Protein AF-A0AA42VGK4-F1 (afdb_monomer_lite)

Radius of gyration: 15.24 Å; chains: 1; bounding box: 37×30×44 Å

Foldseek 3Di:
DDQQDPDDLVLLVVLLVVDPDADVLLSVLLSCCRGVVDDLQVSCVVSVHPDSVSNVVSVVSSVVSVVVVVVVVVVVVVVVVVVD

Structure (mmCIF, N/CA/C/O backbone):
data_AF-A0AA42VGK4-F1
#
_entry.id   AF-A0AA42VGK4-F1
#
loop_
_atom_site.group_PDB
_atom_site.id
_atom_site.type_symbol
_atom_site.label_atom_id
_atom_site.label_alt_id
_atom_site.label_comp_id
_atom_site.label_asym_id
_atom_site.label_entity_id
_atom_site.label_seq_id
_atom_site.pdbx_PDB_ins_code
_atom_site.Cartn_x
_atom_site.Cartn_y
_atom_site.Cartn_z
_atom_site.occupancy
_atom_site.B_iso_or_equiv
_atom_site.auth_seq_id
_atom_site.auth_comp_id
_atom_site.auth_asym_id
_atom_site.auth_atom_id
_atom_site.pdbx_PDB_model_num
ATOM 1 N N . MET A 1 1 ? 0.471 -19.265 -6.617 1.00 45.09 1 MET A N 1
ATOM 2 C CA . MET A 1 1 ? 1.010 -17.908 -6.357 1.00 45.09 1 MET A CA 1
ATOM 3 C C . MET A 1 1 ? 0.624 -17.494 -4.946 1.00 45.09 1 MET A C 1
ATOM 5 O O . MET A 1 1 ? -0.539 -17.645 -4.594 1.00 45.09 1 MET A O 1
ATOM 9 N N . LYS A 1 2 ? 1.580 -17.059 -4.118 1.00 43.66 2 LYS A N 1
ATOM 10 C CA . LYS A 1 2 ? 1.356 -16.725 -2.702 1.00 43.66 2 LYS A CA 1
ATOM 11 C C . LYS A 1 2 ? 1.147 -15.209 -2.588 1.00 43.66 2 LYS A C 1
ATOM 13 O O . LYS A 1 2 ? 2.084 -14.463 -2.853 1.00 43.66 2 LYS A O 1
ATOM 18 N N . LYS A 1 3 ? -0.066 -14.758 -2.243 1.00 53.06 3 LYS A N 1
ATOM 19 C CA . LYS A 1 3 ? -0.338 -13.339 -1.946 1.00 53.06 3 LYS A CA 1
ATOM 20 C C . LYS A 1 3 ? 0.514 -12.916 -0.747 1.00 53.06 3 LYS A C 1
ATOM 22 O O . LYS A 1 3 ? 0.568 -13.642 0.245 1.00 53.06 3 LYS A O 1
ATOM 2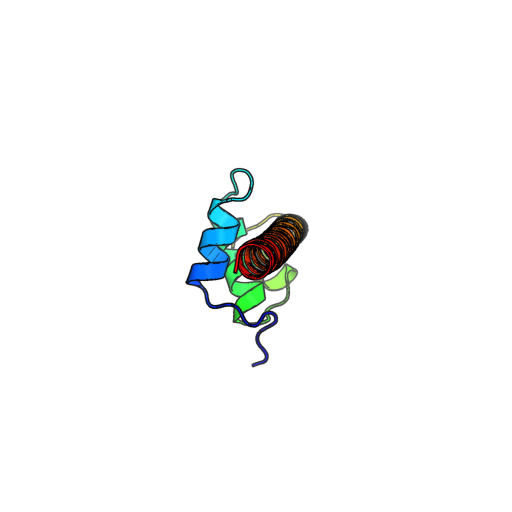7 N N . LEU A 1 4 ? 1.190 -11.772 -0.844 1.00 54.88 4 LEU A N 1
ATOM 28 C CA . LEU A 1 4 ? 2.092 -11.288 0.210 1.00 54.88 4 LEU A CA 1
ATOM 29 C C . LEU A 1 4 ? 1.329 -10.663 1.391 1.00 54.88 4 LEU A C 1
ATOM 31 O O . LEU A 1 4 ? 1.870 -10.582 2.490 1.00 54.88 4 LEU A O 1
ATOM 35 N N . LEU A 1 5 ? 0.071 -10.267 1.174 1.00 56.88 5 LEU A N 1
ATOM 36 C CA . LEU A 1 5 ? -0.868 -9.791 2.189 1.00 56.88 5 LEU A CA 1
ATOM 37 C C . LEU A 1 5 ? -2.259 -10.395 1.925 1.00 56.88 5 LEU A C 1
ATOM 39 O O . LEU A 1 5 ? -2.658 -10.563 0.773 1.00 56.88 5 LEU A O 1
ATOM 43 N N . LEU A 1 6 ? -3.012 -10.701 2.987 1.00 58.78 6 LEU A N 1
ATOM 44 C CA . LEU A 1 6 ? -4.429 -11.105 2.931 1.00 58.78 6 LEU A CA 1
ATOM 45 C C . LEU A 1 6 ? -5.334 -9.884 2.670 1.00 58.78 6 LEU A C 1
ATOM 47 O O . LEU A 1 6 ? -6.265 -9.618 3.420 1.00 58.78 6 LEU A O 1
ATOM 51 N N . MET A 1 7 ? -5.014 -9.096 1.647 1.00 72.62 7 MET A N 1
ATOM 52 C CA . MET A 1 7 ? -5.739 -7.882 1.279 1.00 72.62 7 MET A CA 1
ATOM 53 C C . MET A 1 7 ? -6.248 -8.020 -0.152 1.00 72.62 7 MET A C 1
ATOM 55 O O . MET A 1 7 ? -5.543 -8.550 -1.017 1.00 72.62 7 MET A O 1
ATOM 59 N N . ASP A 1 8 ? -7.474 -7.571 -0.407 1.00 87.12 8 ASP A N 1
ATOM 60 C CA . ASP A 1 8 ? -7.945 -7.396 -1.777 1.00 87.12 8 ASP A CA 1
ATOM 61 C C . ASP A 1 8 ? -7.386 -6.099 -2.388 1.00 87.12 8 ASP A C 1
ATOM 63 O O . ASP A 1 8 ? -6.840 -5.234 -1.697 1.00 87.12 8 ASP A O 1
ATOM 67 N N . GLU A 1 9 ? -7.480 -5.984 -3.712 1.00 90.94 9 GLU A N 1
ATOM 68 C CA . GLU A 1 9 ? -6.951 -4.830 -4.439 1.00 90.94 9 GLU A CA 1
ATOM 69 C C . GLU A 1 9 ? -7.604 -3.515 -4.007 1.00 90.94 9 GLU A C 1
ATOM 71 O O . GLU A 1 9 ? -6.916 -2.501 -3.897 1.00 90.94 9 GLU A O 1
ATOM 76 N N . LYS A 1 10 ? -8.914 -3.528 -3.733 1.00 91.81 10 LYS A N 1
ATOM 77 C CA . LYS A 1 10 ? -9.658 -2.323 -3.352 1.00 91.81 10 LYS A CA 1
ATOM 78 C C . LYS A 1 10 ? -9.134 -1.770 -2.036 1.00 91.81 10 LYS A C 1
ATOM 80 O O . LYS A 1 10 ? -8.908 -0.570 -1.934 1.00 91.81 10 LYS A O 1
ATOM 85 N N . TYR A 1 11 ? -8.885 -2.638 -1.060 1.00 92.06 11 TYR A N 1
ATOM 86 C CA . TYR A 1 11 ? -8.317 -2.234 0.216 1.00 92.06 11 TYR A CA 1
ATOM 87 C C . TYR A 1 11 ? -6.896 -1.684 0.055 1.00 92.06 11 TYR A C 1
ATOM 89 O O . TYR A 1 11 ? -6.594 -0.619 0.585 1.00 92.06 11 TYR A O 1
ATOM 97 N N . ILE A 1 12 ? -6.038 -2.336 -0.740 1.00 92.44 12 ILE A N 1
ATOM 98 C CA . ILE A 1 12 ? -4.684 -1.824 -1.019 1.00 92.44 12 ILE A CA 1
ATOM 99 C C . ILE A 1 12 ? -4.748 -0.437 -1.671 1.00 92.44 12 ILE A C 1
ATOM 101 O O . ILE A 1 12 ? -4.022 0.465 -1.252 1.00 92.44 12 ILE A O 1
ATOM 105 N N . ARG A 1 13 ? -5.617 -0.246 -2.672 1.00 93.75 13 ARG A N 1
ATOM 106 C CA . ARG A 1 13 ? -5.784 1.047 -3.352 1.00 93.75 13 ARG A CA 1
ATOM 107 C C . ARG A 1 13 ? -6.306 2.123 -2.406 1.00 93.75 13 ARG A C 1
ATOM 109 O O . ARG A 1 13 ? -5.733 3.205 -2.380 1.00 93.75 13 ARG A O 1
ATOM 116 N N . LEU A 1 14 ? -7.277 1.796 -1.555 1.00 93.75 14 LEU A N 1
ATOM 117 C CA . LEU A 1 14 ? -7.774 2.715 -0.532 1.00 93.75 14 LEU A CA 1
ATOM 118 C C . LEU A 1 14 ? -6.664 3.135 0.444 1.00 93.75 14 LEU A C 1
ATOM 120 O O . LEU A 1 14 ? -6.554 4.311 0.790 1.00 93.75 14 LEU A O 1
ATOM 124 N N . LEU A 1 15 ? -5.803 2.203 0.869 1.00 93.56 15 LEU A N 1
ATOM 125 C CA . LEU A 1 15 ? -4.648 2.541 1.703 1.00 93.56 15 LEU A CA 1
ATOM 126 C C . LEU A 1 15 ? -3.695 3.489 0.969 1.00 93.56 15 LEU A C 1
ATOM 128 O O . LEU A 1 15 ? -3.261 4.474 1.557 1.00 93.56 15 LEU A O 1
ATOM 132 N N . ILE A 1 16 ? -3.388 3.218 -0.303 1.00 94.38 16 ILE A N 1
ATOM 133 C CA . ILE A 1 16 ? -2.501 4.058 -1.120 1.00 94.38 16 ILE A CA 1
ATOM 134 C C . ILE A 1 16 ? -3.070 5.473 -1.289 1.00 94.38 16 ILE A C 1
ATOM 136 O O . ILE A 1 16 ? -2.330 6.435 -1.091 1.00 94.38 16 ILE A O 1
ATOM 140 N N . GLU A 1 17 ? -4.364 5.612 -1.584 1.00 92.94 17 GLU A N 1
ATOM 141 C CA . GLU A 1 17 ? -5.061 6.907 -1.698 1.00 92.94 17 GLU A CA 1
ATOM 142 C C . GLU A 1 17 ? -4.941 7.756 -0.424 1.00 92.94 17 GLU A C 1
ATOM 144 O O . GLU A 1 17 ? -4.909 8.983 -0.488 1.00 92.94 17 GLU A O 1
ATOM 149 N N . ASN A 1 18 ? -4.821 7.098 0.731 1.00 92.81 18 ASN A N 1
ATOM 150 C CA . ASN A 1 18 ? -4.656 7.732 2.038 1.00 92.81 18 ASN A CA 1
ATOM 151 C C . ASN A 1 18 ? -3.184 7.861 2.475 1.00 92.81 18 ASN A C 1
ATOM 153 O O . ASN A 1 18 ? -2.894 8.283 3.597 1.00 92.81 18 ASN A O 1
ATOM 157 N N . THR A 1 19 ? -2.229 7.533 1.602 1.00 89.50 19 THR A N 1
ATOM 158 C CA . THR A 1 19 ? -0.822 7.910 1.780 1.00 89.50 19 THR A CA 1
ATOM 159 C C . THR A 1 19 ? -0.522 9.241 1.085 1.00 89.50 19 THR A C 1
ATOM 161 O O . THR A 1 19 ? -1.271 9.702 0.228 1.00 89.50 19 THR A O 1
ATOM 164 N N . LYS A 1 20 ? 0.577 9.912 1.464 1.00 77.19 20 LYS A N 1
ATOM 165 C CA . LYS A 1 20 ? 0.975 11.180 0.827 1.00 77.19 20 LYS A CA 1
ATOM 166 C C . LYS A 1 20 ? 1.097 10.996 -0.694 1.00 77.19 20 LYS A C 1
ATOM 168 O O . LYS A 1 20 ? 1.722 10.028 -1.128 1.00 77.19 20 LYS A O 1
ATOM 173 N N . SER A 1 21 ? 0.527 11.951 -1.443 1.00 62.38 21 SER A N 1
ATOM 174 C CA . SER A 1 21 ? 0.447 12.008 -2.914 1.00 62.38 21 SER A CA 1
ATOM 175 C C . SER A 1 21 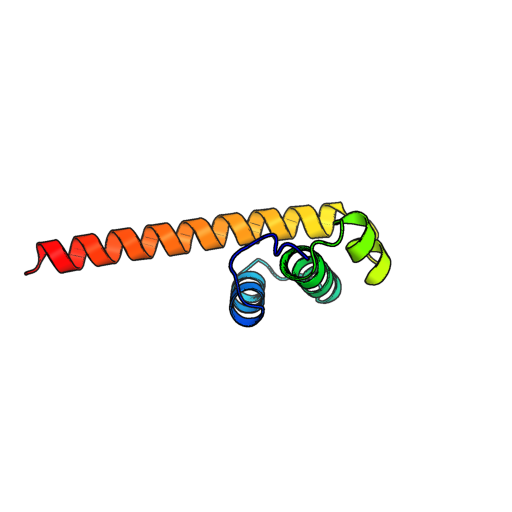? 1.561 11.216 -3.598 1.00 62.38 21 SER A C 1
ATOM 177 O O . SER A 1 21 ? 2.741 11.566 -3.504 1.00 62.38 21 SER A O 1
ATOM 179 N N . THR A 1 22 ? 1.181 10.102 -4.223 1.00 74.31 22 THR A N 1
ATOM 180 C CA . THR A 1 22 ? 2.119 9.177 -4.852 1.00 74.31 22 THR A CA 1
ATOM 181 C C . THR A 1 22 ? 1.867 9.122 -6.350 1.00 74.31 22 THR A C 1
ATOM 183 O O . THR A 1 22 ? 0.728 9.060 -6.799 1.00 74.31 22 THR A O 1
ATOM 186 N N . ASN A 1 23 ? 2.947 9.144 -7.131 1.00 89.31 23 ASN A N 1
ATOM 187 C CA . ASN A 1 23 ? 2.898 8.940 -8.576 1.00 89.31 23 ASN A CA 1
ATOM 188 C C . ASN A 1 23 ? 2.104 7.647 -8.895 1.00 89.31 23 ASN A C 1
ATOM 190 O O . ASN A 1 23 ? 2.452 6.606 -8.325 1.00 89.31 23 ASN A O 1
ATOM 194 N N . PRO A 1 24 ? 1.099 7.682 -9.798 1.00 93.81 24 PRO A N 1
ATOM 195 C CA . PRO A 1 24 ? 0.295 6.513 -10.167 1.00 93.81 24 PRO A CA 1
ATOM 196 C C . PRO A 1 24 ? 1.122 5.272 -10.527 1.00 93.81 24 PRO A C 1
ATOM 198 O O . PRO A 1 24 ? 0.798 4.169 -10.100 1.00 93.81 24 PRO A O 1
ATOM 201 N N . ALA A 1 25 ? 2.263 5.447 -11.201 1.00 95.69 25 ALA A N 1
ATOM 202 C CA . ALA A 1 25 ? 3.160 4.345 -11.549 1.00 95.69 25 ALA A CA 1
ATOM 203 C C . ALA A 1 25 ? 3.742 3.630 -10.313 1.00 95.69 25 ALA A C 1
ATOM 205 O O . ALA A 1 25 ? 3.955 2.420 -10.327 1.00 95.69 25 ALA A O 1
ATOM 206 N N . VAL A 1 26 ? 3.984 4.358 -9.216 1.00 95.88 26 VAL A N 1
ATOM 207 C CA . VAL A 1 26 ? 4.453 3.775 -7.947 1.00 95.88 26 VAL A CA 1
ATOM 208 C C . VAL A 1 26 ? 3.321 3.022 -7.248 1.00 95.88 26 VAL A C 1
ATOM 210 O O . VAL A 1 26 ? 3.570 1.970 -6.658 1.00 95.88 26 VAL A O 1
ATOM 213 N N . ALA A 1 27 ? 2.091 3.539 -7.332 1.00 95.44 27 ALA A N 1
ATOM 214 C CA . ALA A 1 27 ? 0.905 2.882 -6.794 1.00 95.44 27 ALA A CA 1
ATOM 215 C C . ALA A 1 27 ? 0.654 1.538 -7.491 1.00 95.44 27 ALA A C 1
ATOM 217 O O . ALA A 1 27 ? 0.576 0.509 -6.819 1.00 95.44 27 ALA A O 1
ATOM 218 N N . ASP A 1 28 ? 0.625 1.524 -8.823 1.00 95.56 28 ASP A N 1
ATOM 219 C CA . ASP A 1 28 ? 0.402 0.296 -9.587 1.00 95.56 28 ASP A CA 1
ATOM 220 C C . ASP A 1 28 ? 1.551 -0.708 -9.402 1.00 95.56 28 ASP A C 1
ATOM 222 O O . ASP A 1 28 ? 1.309 -1.897 -9.189 1.00 95.56 28 ASP A O 1
ATOM 226 N N . ALA A 1 29 ? 2.804 -0.237 -9.346 1.00 96.38 29 ALA A N 1
ATOM 227 C CA . ALA A 1 29 ? 3.948 -1.093 -9.033 1.00 96.38 29 ALA A CA 1
ATOM 228 C C . ALA A 1 29 ? 3.863 -1.737 -7.639 1.00 96.38 29 ALA A C 1
ATOM 230 O O . ALA A 1 29 ? 4.338 -2.864 -7.446 1.00 96.38 29 ALA A O 1
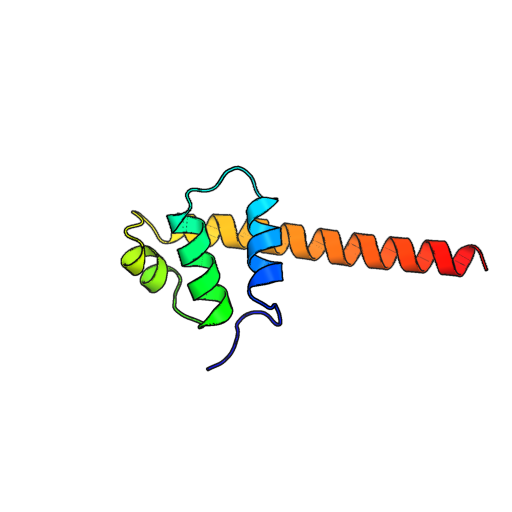ATOM 231 N N . LEU A 1 30 ? 3.283 -1.042 -6.654 1.00 95.19 30 LEU A N 1
ATOM 232 C CA . LEU A 1 30 ? 3.050 -1.606 -5.328 1.00 95.19 30 LEU A CA 1
ATOM 233 C C . LEU A 1 30 ? 1.902 -2.620 -5.335 1.00 95.19 30 LEU A C 1
ATOM 235 O O . LEU A 1 30 ? 2.047 -3.683 -4.730 1.00 95.19 30 LEU A O 1
ATOM 239 N N . VAL A 1 31 ? 0.792 -2.319 -6.012 1.00 94.50 31 VAL A N 1
ATOM 240 C CA . VAL A 1 31 ? -0.347 -3.243 -6.150 1.00 94.50 31 VAL A CA 1
ATOM 241 C C . VAL A 1 31 ? 0.126 -4.571 -6.742 1.00 94.50 31 VAL A C 1
ATOM 243 O O . VAL A 1 31 ? -0.117 -5.628 -6.155 1.00 94.50 31 VAL A O 1
ATOM 246 N N . ASP A 1 32 ? 0.910 -4.519 -7.819 1.00 94.06 32 ASP A N 1
ATOM 247 C CA . ASP A 1 32 ? 1.475 -5.707 -8.455 1.00 94.06 32 ASP A CA 1
ATOM 248 C C . ASP A 1 32 ? 2.394 -6.510 -7.521 1.00 94.06 32 ASP A C 1
ATOM 250 O O . ASP A 1 32 ? 2.336 -7.743 -7.476 1.00 94.06 32 ASP A O 1
ATOM 254 N N . HIS A 1 33 ? 3.231 -5.816 -6.743 1.00 93.81 33 HIS A N 1
ATOM 255 C CA . HIS A 1 33 ? 4.123 -6.447 -5.768 1.00 93.81 33 HIS A CA 1
ATOM 256 C C . HIS A 1 33 ? 3.329 -7.204 -4.694 1.00 93.81 33 HIS A C 1
ATOM 258 O O . HIS A 1 33 ? 3.680 -8.330 -4.339 1.00 93.81 33 HIS A O 1
ATOM 264 N N . LEU A 1 34 ? 2.258 -6.601 -4.170 1.00 91.56 34 LEU A N 1
ATOM 265 C CA . LEU A 1 34 ? 1.481 -7.158 -3.061 1.00 91.56 34 LEU A CA 1
ATOM 266 C C . LEU A 1 34 ? 0.535 -8.284 -3.499 1.00 91.56 34 LEU A C 1
ATOM 268 O O . LEU A 1 34 ? 0.415 -9.289 -2.789 1.00 91.56 34 LEU A O 1
ATOM 272 N N . LEU A 1 35 ? -0.114 -8.136 -4.657 1.00 90.62 35 LEU A N 1
ATOM 273 C CA . LEU A 1 35 ? -1.116 -9.087 -5.144 1.00 90.62 35 LEU A CA 1
ATOM 274 C C . LEU A 1 35 ? -0.504 -10.282 -5.869 1.00 90.62 35 LEU A C 1
ATOM 276 O O . LEU A 1 35 ? -0.931 -11.415 -5.640 1.00 90.62 35 LEU A O 1
ATOM 280 N N . TYR A 1 36 ? 0.496 -10.044 -6.717 1.00 88.19 36 TYR A N 1
ATOM 281 C CA . TYR A 1 36 ? 1.077 -11.086 -7.567 1.00 88.19 36 TYR A CA 1
ATOM 282 C C . TYR A 1 36 ? 2.402 -11.631 -7.026 1.00 88.19 36 TYR A C 1
ATOM 284 O O . TYR A 1 36 ? 2.912 -12.626 -7.536 1.00 88.19 36 TYR A O 1
ATOM 292 N N . GLY A 1 37 ? 2.950 -11.020 -5.970 1.00 86.94 37 GLY A N 1
ATOM 293 C CA . GLY A 1 37 ? 4.189 -11.465 -5.332 1.00 86.94 37 GLY A CA 1
ATOM 294 C C . GLY A 1 37 ? 5.441 -11.230 -6.178 1.00 86.94 37 GLY A C 1
ATOM 295 O O . GLY A 1 37 ? 6.477 -11.842 -5.920 1.00 86.94 37 GLY A O 1
ATOM 296 N N . LEU A 1 38 ? 5.355 -10.351 -7.180 1.00 90.75 38 LEU A N 1
ATOM 297 C CA . LEU A 1 38 ? 6.499 -9.923 -7.980 1.00 90.75 38 LEU A CA 1
ATOM 298 C C . LEU A 1 38 ? 7.527 -9.215 -7.094 1.00 90.75 38 LEU A C 1
ATOM 300 O O . LEU A 1 38 ? 7.164 -8.539 -6.131 1.00 90.75 38 LEU A O 1
ATOM 304 N N . ALA A 1 39 ? 8.815 -9.326 -7.412 1.00 95.06 39 ALA A N 1
ATOM 305 C CA . ALA A 1 39 ? 9.836 -8.580 -6.680 1.00 95.06 39 ALA A CA 1
ATOM 306 C C . ALA A 1 39 ? 9.669 -7.064 -6.906 1.00 95.06 39 ALA A C 1
ATOM 308 O O . ALA A 1 39 ? 9.270 -6.634 -7.987 1.00 95.06 39 ALA A O 1
ATOM 309 N N . GLN A 1 40 ? 10.026 -6.238 -5.917 1.00 95.06 40 GLN A N 1
ATOM 310 C CA . GLN A 1 40 ? 9.905 -4.771 -6.027 1.00 95.06 40 GLN A CA 1
ATOM 311 C C . GLN A 1 40 ? 10.712 -4.206 -7.200 1.00 95.06 40 GLN A C 1
ATOM 313 O O . GLN A 1 40 ? 10.288 -3.255 -7.847 1.00 95.06 40 GLN A O 1
ATOM 318 N N . GLU A 1 41 ? 11.865 -4.806 -7.498 1.00 97.44 41 GLU A N 1
ATOM 319 C CA . GLU A 1 41 ? 12.663 -4.456 -8.671 1.00 97.44 41 GLU A CA 1
ATOM 320 C C . GLU A 1 41 ? 11.941 -4.781 -9.985 1.00 97.44 41 GLU A C 1
ATOM 322 O O . GLU A 1 41 ? 11.984 -3.986 -10.922 1.00 97.44 41 GLU A O 1
ATOM 327 N N . GLN A 1 42 ? 11.247 -5.921 -10.055 1.00 97.19 42 GLN A N 1
ATOM 328 C CA . GLN A 1 42 ? 10.507 -6.329 -11.250 1.00 97.19 42 GLN A CA 1
ATOM 329 C C . GLN A 1 42 ? 9.340 -5.382 -11.519 1.00 97.19 42 GLN A C 1
ATOM 331 O O . GLN A 1 42 ? 9.165 -4.939 -12.654 1.00 97.19 42 GLN A O 1
ATOM 336 N N . THR A 1 43 ? 8.571 -5.023 -10.488 1.00 96.75 43 THR A N 1
ATOM 337 C CA . THR A 1 43 ? 7.463 -4.079 -10.658 1.00 96.75 43 THR A CA 1
ATOM 338 C C . THR A 1 43 ? 7.972 -2.668 -10.930 1.00 96.75 43 THR A C 1
ATOM 340 O O . THR A 1 43 ? 7.471 -2.014 -11.836 1.00 96.75 43 THR A O 1
ATOM 343 N N . ALA A 1 44 ? 9.042 -2.216 -10.270 1.00 96.94 44 ALA A N 1
ATOM 344 C CA . ALA A 1 44 ? 9.653 -0.925 -10.580 1.00 96.94 44 ALA A CA 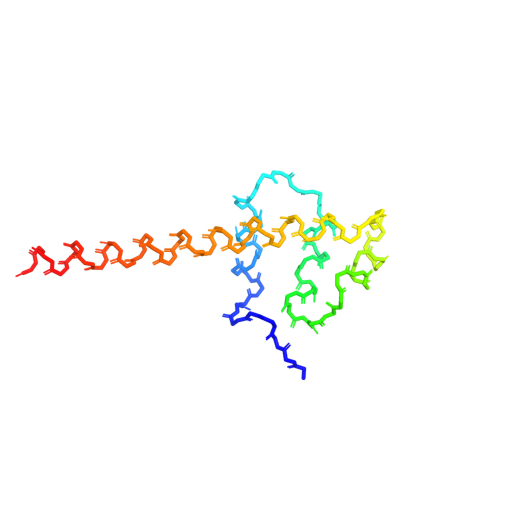1
ATOM 345 C C . ALA A 1 44 ? 10.074 -0.812 -12.054 1.00 96.94 44 ALA A C 1
ATOM 347 O O . ALA A 1 44 ? 9.736 0.176 -12.705 1.00 96.94 44 ALA A O 1
ATOM 348 N N . LYS A 1 45 ? 10.724 -1.846 -12.606 1.00 97.31 45 LYS A N 1
ATOM 349 C CA . LYS A 1 45 ? 11.073 -1.899 -14.035 1.00 97.31 45 LYS A CA 1
ATOM 350 C C . LYS A 1 45 ? 9.831 -1.914 -14.932 1.00 97.31 45 LYS A C 1
ATOM 352 O O . LYS A 1 45 ? 9.783 -1.152 -15.891 1.00 97.31 45 LYS A O 1
ATOM 357 N N . LYS A 1 46 ? 8.818 -2.729 -14.604 1.00 97.06 46 LYS A N 1
ATOM 358 C CA . LYS A 1 46 ? 7.556 -2.832 -15.366 1.00 97.06 46 LYS A CA 1
ATOM 359 C C . LYS A 1 46 ? 6.856 -1.477 -15.531 1.00 97.06 46 LYS A C 1
ATOM 361 O O . LYS A 1 46 ? 6.310 -1.208 -16.594 1.00 97.06 46 LYS A O 1
ATOM 366 N N . TYR A 1 47 ? 6.896 -0.637 -14.499 1.00 96.69 47 TYR A N 1
ATOM 367 C CA . TYR A 1 47 ? 6.223 0.666 -14.469 1.00 96.69 47 TYR A CA 1
ATOM 368 C C . TYR A 1 47 ? 7.159 1.859 -14.740 1.00 96.69 47 TYR A C 1
ATOM 370 O O . TYR A 1 47 ? 6.792 3.000 -14.471 1.00 96.69 47 TYR A O 1
ATOM 378 N N . GLY A 1 48 ? 8.370 1.624 -15.263 1.00 96.75 48 GLY A N 1
ATOM 379 C CA . GLY A 1 48 ? 9.292 2.699 -15.655 1.00 96.75 48 GLY A CA 1
ATOM 380 C C . GLY A 1 48 ? 9.818 3.544 -14.489 1.00 96.75 48 GLY A C 1
ATOM 381 O O . GLY A 1 48 ? 10.167 4.710 -14.671 1.00 96.75 48 GLY A O 1
ATOM 382 N N . LEU A 1 49 ? 9.859 2.985 -13.279 1.00 95.81 49 LEU A N 1
ATOM 383 C CA . LEU A 1 49 ? 10.384 3.666 -12.099 1.00 95.81 49 LEU A CA 1
ATOM 384 C C . LEU A 1 49 ? 11.914 3.645 -12.105 1.00 95.81 49 LEU A C 1
ATOM 386 O O . LEU A 1 49 ? 12.538 2.642 -12.449 1.00 95.81 49 LEU A O 1
ATOM 390 N N . SER A 1 50 ? 12.529 4.733 -11.642 1.00 94.31 50 SER A N 1
ATOM 391 C CA . SER A 1 50 ? 13.990 4.845 -11.578 1.00 94.31 50 SER A CA 1
ATOM 392 C C . SER A 1 50 ? 14.610 3.968 -10.488 1.00 94.31 50 SER A C 1
ATOM 394 O O . SER A 1 50 ? 15.804 3.677 -10.532 1.00 94.31 50 SER A O 1
ATOM 396 N N . SER A 1 51 ? 13.826 3.542 -9.488 1.00 95.50 51 SER A N 1
ATOM 397 C CA . SER A 1 51 ? 14.322 2.708 -8.395 1.00 95.50 51 SER A CA 1
ATOM 398 C C . SER A 1 51 ? 13.220 1.932 -7.673 1.00 95.50 51 SER A C 1
ATOM 400 O O . SER A 1 51 ? 12.168 2.478 -7.334 1.00 95.50 51 SER A O 1
ATOM 402 N N . GLN A 1 52 ? 13.528 0.690 -7.277 1.00 96.81 52 GLN A N 1
ATOM 403 C CA . GLN A 1 52 ? 12.691 -0.108 -6.367 1.00 96.81 52 GLN A CA 1
ATOM 404 C C . GLN A 1 52 ? 12.450 0.564 -5.003 1.00 96.81 52 GLN A C 1
ATOM 406 O O . GLN A 1 52 ? 11.472 0.265 -4.319 1.00 96.81 52 GLN A O 1
ATOM 411 N N . SER A 1 53 ? 13.306 1.516 -4.611 1.00 96.69 53 SER A N 1
ATOM 412 C CA . SER A 1 53 ? 13.146 2.267 -3.362 1.00 96.69 53 SER A CA 1
ATOM 413 C C . SER A 1 53 ? 11.831 3.052 -3.301 1.00 96.69 53 SER A C 1
ATOM 415 O O . SER A 1 53 ? 11.287 3.226 -2.212 1.00 96.69 53 SER A O 1
ATOM 417 N N . GLN A 1 54 ? 11.280 3.479 -4.443 1.00 94.44 54 GLN A N 1
ATOM 418 C CA . GLN A 1 54 ? 9.983 4.159 -4.502 1.00 94.44 54 GLN A CA 1
ATOM 419 C C . GLN A 1 54 ? 8.851 3.223 -4.051 1.00 94.44 54 GLN A C 1
ATOM 421 O O . GLN A 1 54 ? 8.048 3.596 -3.195 1.00 94.44 54 GLN A O 1
ATOM 426 N N . VAL A 1 55 ? 8.855 1.981 -4.548 1.00 95.31 55 VAL A N 1
ATOM 427 C CA . VAL A 1 55 ? 7.902 0.928 -4.157 1.00 95.31 55 VAL A CA 1
ATOM 428 C C . VAL A 1 55 ? 8.091 0.552 -2.686 1.00 95.31 55 VAL A C 1
ATOM 430 O O . VAL A 1 55 ? 7.119 0.446 -1.941 1.00 95.31 55 VAL A O 1
ATOM 433 N N . SER A 1 56 ? 9.343 0.412 -2.235 1.00 95.44 56 SER A N 1
ATOM 434 C CA . SER A 1 56 ? 9.677 0.086 -0.841 1.00 95.44 56 SER A CA 1
ATOM 435 C C . SER A 1 56 ? 9.174 1.141 0.155 1.00 95.44 56 SER A C 1
ATOM 437 O O . SER A 1 56 ? 8.561 0.804 1.171 1.00 95.44 56 SER A O 1
ATOM 439 N N . ARG A 1 57 ? 9.359 2.433 -0.154 1.00 94.56 57 ARG A N 1
ATOM 440 C CA . ARG A 1 57 ? 8.860 3.539 0.680 1.00 94.56 57 ARG A CA 1
ATOM 441 C C . ARG A 1 57 ? 7.339 3.530 0.774 1.00 94.56 57 ARG A C 1
ATOM 443 O O . ARG A 1 57 ? 6.810 3.617 1.881 1.00 94.56 57 ARG A O 1
ATOM 450 N N . LEU A 1 58 ? 6.645 3.390 -0.360 1.00 94.94 58 LEU A N 1
ATOM 451 C CA . LEU A 1 58 ? 5.182 3.344 -0.368 1.00 94.94 58 LEU A CA 1
ATOM 452 C C . LEU A 1 58 ? 4.664 2.129 0.410 1.00 94.94 58 LEU A C 1
ATOM 454 O O . LEU A 1 58 ? 3.780 2.277 1.250 1.00 94.94 58 LEU A O 1
ATOM 458 N N . LYS A 1 59 ? 5.276 0.952 0.221 1.00 94.06 59 LYS A N 1
ATOM 459 C CA . LYS A 1 59 ? 4.974 -0.255 1.004 1.00 94.06 59 LYS A CA 1
ATOM 460 C C . LYS A 1 59 ? 5.075 0.007 2.507 1.00 94.06 59 LYS A C 1
ATOM 462 O O . LYS A 1 59 ? 4.181 -0.379 3.254 1.00 94.06 59 LYS A O 1
ATOM 467 N N . GLY A 1 60 ? 6.144 0.670 2.952 1.00 94.06 60 GLY A N 1
ATOM 468 C CA . GLY A 1 60 ? 6.327 1.032 4.358 1.00 94.06 60 GLY A CA 1
ATOM 469 C C . GLY A 1 60 ? 5.199 1.918 4.896 1.00 94.06 60 GLY A C 1
ATOM 470 O O . GLY A 1 60 ? 4.714 1.682 6.001 1.00 94.06 60 GLY A O 1
ATOM 471 N N . SER A 1 61 ? 4.746 2.900 4.115 1.00 94.38 61 SER A N 1
ATOM 472 C CA . SER A 1 61 ? 3.604 3.755 4.469 1.00 94.38 61 SER A CA 1
ATOM 473 C C . SER A 1 61 ? 2.289 2.978 4.543 1.00 94.38 61 SER A C 1
ATOM 475 O O . SER A 1 61 ? 1.556 3.126 5.516 1.00 94.38 61 SER A O 1
ATOM 477 N N . VAL A 1 62 ? 2.021 2.110 3.564 1.00 93.12 62 VAL A N 1
ATOM 478 C CA . VAL A 1 62 ? 0.811 1.273 3.518 1.00 93.12 62 VAL A CA 1
ATOM 479 C C . VAL A 1 62 ? 0.746 0.321 4.715 1.00 93.12 62 VAL A C 1
ATOM 481 O O . VAL A 1 62 ? -0.289 0.236 5.369 1.00 93.12 62 VAL A O 1
ATOM 484 N N . ILE A 1 63 ? 1.858 -0.334 5.071 1.00 93.31 63 ILE A N 1
ATOM 485 C CA . ILE A 1 63 ? 1.924 -1.215 6.252 1.00 93.31 63 ILE A CA 1
ATOM 486 C C . ILE A 1 63 ? 1.666 -0.430 7.544 1.00 93.31 63 ILE A C 1
ATOM 488 O O . ILE A 1 63 ? 0.945 -0.898 8.423 1.00 93.31 63 ILE A O 1
ATOM 492 N N . LYS A 1 64 ? 2.240 0.773 7.673 1.00 94.19 64 LYS A N 1
ATOM 493 C CA . LYS A 1 64 ? 1.991 1.632 8.840 1.00 94.19 64 LYS A CA 1
ATOM 494 C C . LYS A 1 64 ? 0.516 2.014 8.948 1.00 94.19 64 LYS A C 1
ATOM 496 O O . LYS A 1 64 ? -0.028 1.962 10.046 1.00 94.19 64 LYS A O 1
ATOM 501 N N . LEU A 1 65 ? -0.120 2.366 7.831 1.00 94.12 65 LEU A N 1
ATOM 502 C CA . LEU A 1 65 ? -1.535 2.727 7.803 1.00 94.12 65 LEU A CA 1
ATOM 503 C C . LEU A 1 65 ? -2.441 1.537 8.154 1.00 94.12 65 LEU A C 1
ATOM 505 O O . LEU A 1 65 ? -3.338 1.695 8.977 1.00 94.12 65 LEU A O 1
ATOM 509 N N . ASP A 1 66 ? -2.167 0.343 7.620 1.00 93.75 66 ASP A N 1
ATOM 510 C CA . ASP A 1 66 ? -2.912 -0.873 7.980 1.00 93.75 66 ASP A CA 1
ATOM 511 C C . ASP A 1 66 ? -2.835 -1.165 9.487 1.00 93.75 66 ASP A C 1
ATOM 513 O O . ASP A 1 66 ? -3.846 -1.430 10.137 1.00 93.75 66 ASP A O 1
ATOM 517 N N . ASN A 1 67 ? -1.642 -1.045 10.077 1.00 94.44 67 ASN A N 1
ATOM 518 C CA . ASN A 1 67 ? -1.455 -1.246 11.515 1.00 94.44 67 ASN A CA 1
ATOM 519 C C . ASN A 1 67 ? -2.220 -0.216 12.359 1.00 94.44 67 ASN A C 1
ATOM 521 O O . ASN A 1 67 ? -2.774 -0.571 13.403 1.00 94.44 67 ASN A O 1
ATOM 525 N N . LEU A 1 68 ? -2.274 1.046 11.919 1.00 95.94 68 LEU A N 1
ATOM 526 C CA . LEU A 1 68 ? -3.075 2.075 12.584 1.00 95.94 68 LEU A CA 1
ATOM 527 C C . LEU A 1 68 ? -4.563 1.723 12.546 1.00 95.94 68 LEU A C 1
ATOM 529 O O . LEU A 1 68 ? -5.202 1.740 13.593 1.00 95.94 68 LEU A O 1
ATOM 533 N N . ILE A 1 69 ? -5.090 1.321 11.386 1.00 94.75 69 ILE A N 1
ATOM 534 C CA . ILE A 1 69 ? -6.498 0.924 11.236 1.00 94.75 69 ILE A CA 1
ATOM 535 C C . ILE A 1 69 ? -6.836 -0.246 12.165 1.00 94.75 69 ILE A C 1
ATOM 537 O O . ILE A 1 69 ? -7.806 -0.170 12.919 1.00 94.75 69 ILE A O 1
ATOM 541 N N . ARG A 1 70 ? -6.010 -1.302 12.181 1.00 93.69 70 ARG A N 1
ATOM 542 C CA . ARG A 1 70 ? -6.192 -2.452 13.088 1.00 93.69 70 ARG A CA 1
ATOM 543 C C . ARG A 1 70 ? -6.220 -2.032 14.556 1.00 93.69 70 ARG A C 1
ATOM 545 O O . ARG A 1 70 ? -7.052 -2.516 15.319 1.00 93.69 70 ARG A O 1
ATOM 552 N N . THR A 1 71 ? -5.331 -1.119 14.940 1.00 96.81 71 THR A N 1
ATOM 553 C CA . THR A 1 71 ? -5.260 -0.596 16.310 1.00 96.81 71 THR A CA 1
ATOM 554 C C . THR A 1 71 ? -6.511 0.212 16.656 1.00 96.81 71 THR A C 1
ATOM 556 O O . THR A 1 71 ? -7.099 0.008 17.715 1.00 96.81 71 THR A O 1
ATOM 559 N N . SER A 1 72 ? -6.964 1.087 15.754 1.00 95.88 72 SER A N 1
ATOM 560 C CA . SER A 1 72 ? -8.176 1.891 15.942 1.00 95.88 72 SER A CA 1
ATOM 561 C C . SER A 1 72 ? -9.438 1.039 16.081 1.00 95.88 72 SER A C 1
ATOM 563 O O . SER A 1 72 ? -10.272 1.342 16.932 1.00 95.88 72 SER A O 1
ATOM 565 N N . LEU A 1 73 ? -9.568 -0.037 15.298 1.00 95.62 73 LEU A N 1
ATOM 566 C CA . LEU A 1 73 ? -10.686 -0.979 15.417 1.00 95.62 73 LEU A CA 1
ATOM 567 C C . LEU A 1 73 ? -10.683 -1.676 16.782 1.00 95.62 73 LEU A C 1
ATOM 569 O O . LEU A 1 73 ? -11.679 -1.615 17.494 1.00 95.62 73 LEU A O 1
ATOM 573 N N . ALA A 1 74 ? -9.540 -2.217 17.212 1.00 95.31 74 ALA A N 1
ATOM 574 C CA . ALA A 1 74 ? -9.428 -2.859 18.522 1.00 95.31 74 ALA A CA 1
ATOM 575 C C . ALA A 1 74 ? -9.756 -1.903 19.689 1.00 95.31 74 ALA A C 1
ATOM 577 O O . ALA A 1 74 ? -10.379 -2.299 20.675 1.00 95.31 74 ALA A O 1
ATOM 578 N N . MET A 1 75 ? -9.355 -0.630 19.586 1.00 95.94 75 MET A N 1
ATOM 579 C CA . MET A 1 75 ? -9.704 0.395 20.576 1.00 95.94 75 MET A CA 1
ATOM 580 C C . MET A 1 75 ? -11.208 0.689 20.602 1.00 95.94 75 MET A C 1
ATOM 582 O O . MET A 1 75 ? -11.777 0.828 21.686 1.00 95.94 75 MET A O 1
ATOM 586 N N . LYS A 1 76 ? -11.843 0.783 19.428 1.00 95.75 76 LYS A N 1
ATOM 587 C CA . LYS A 1 76 ? -13.287 1.000 19.299 1.00 95.75 76 LYS A CA 1
ATOM 588 C C . LYS A 1 76 ? -14.070 -0.162 19.912 1.00 95.75 76 LYS A C 1
ATOM 590 O O . LYS A 1 76 ? -14.934 0.085 20.748 1.00 95.75 76 LYS A O 1
ATOM 595 N N . ASP A 1 77 ? -13.715 -1.398 19.574 1.00 95.06 77 ASP A N 1
ATOM 596 C CA . ASP A 1 77 ? -14.396 -2.596 20.076 1.00 95.06 77 ASP A CA 1
ATOM 597 C C . ASP A 1 77 ? -14.331 -2.668 21.609 1.00 95.06 77 ASP A C 1
ATOM 599 O O . ASP A 1 77 ? -15.338 -2.899 22.276 1.00 95.06 77 ASP A O 1
ATOM 603 N N . LYS A 1 78 ? -13.159 -2.377 22.194 1.00 94.12 78 LYS A N 1
ATOM 604 C CA . LYS A 1 78 ? -12.988 -2.310 23.654 1.00 94.12 78 LYS A CA 1
ATOM 605 C C . LYS A 1 78 ? -13.852 -1.219 24.294 1.00 94.12 78 LYS A C 1
ATOM 607 O O . LYS A 1 78 ? -14.373 -1.405 25.390 1.00 94.12 78 LYS A O 1
ATOM 612 N N . PHE A 1 79 ? -13.982 -0.065 23.644 1.00 93.62 79 PHE A N 1
ATOM 613 C CA . PHE A 1 79 ? -14.823 1.024 24.136 1.00 93.62 79 PHE A CA 1
ATOM 614 C C . PHE A 1 79 ? -16.313 0.669 24.098 1.00 93.62 79 PHE A C 1
ATOM 616 O O . PHE A 1 79 ? -17.029 0.990 25.043 1.00 93.62 79 PHE A O 1
ATOM 623 N N . GLU A 1 80 ? -16.773 -0.003 23.043 1.00 93.75 80 GLU A N 1
ATOM 624 C CA . GLU A 1 80 ? -18.164 -0.453 22.917 1.00 93.75 80 GLU A CA 1
ATOM 625 C C . GLU A 1 80 ? -18.500 -1.549 23.940 1.00 93.75 80 GLU A C 1
ATOM 627 O O . GLU A 1 80 ? -19.545 -1.473 24.580 1.00 93.75 80 GLU A O 1
ATOM 632 N N . GLN A 1 81 ? -17.584 -2.493 24.189 1.00 88.62 81 GLN A N 1
ATOM 633 C CA . GLN A 1 81 ? -17.743 -3.528 25.222 1.00 88.62 81 GLN A CA 1
ATOM 634 C C . GLN A 1 81 ? -17.808 -2.963 26.647 1.00 88.62 81 GLN A C 1
ATOM 636 O O . GLN A 1 81 ? -18.528 -3.501 27.474 1.00 88.62 81 GLN A O 1
ATOM 641 N N . ASN A 1 82 ? -17.087 -1.875 26.938 1.00 81.62 82 ASN A N 1
ATOM 642 C CA . ASN A 1 82 ? -17.102 -1.230 28.258 1.00 81.62 82 ASN A CA 1
ATOM 643 C C . ASN A 1 82 ? -18.331 -0.330 28.496 1.00 81.62 82 ASN A C 1
ATOM 645 O O . ASN A 1 82 ? -18.474 0.227 29.585 1.00 81.62 82 ASN A O 1
ATOM 649 N N . LYS A 1 83 ? -19.159 -0.104 27.468 1.00 75.12 83 LYS A N 1
ATOM 650 C CA . LYS A 1 83 ? -20.397 0.686 27.550 1.00 75.12 83 LYS A CA 1
ATOM 651 C C . LYS A 1 83 ? -21.66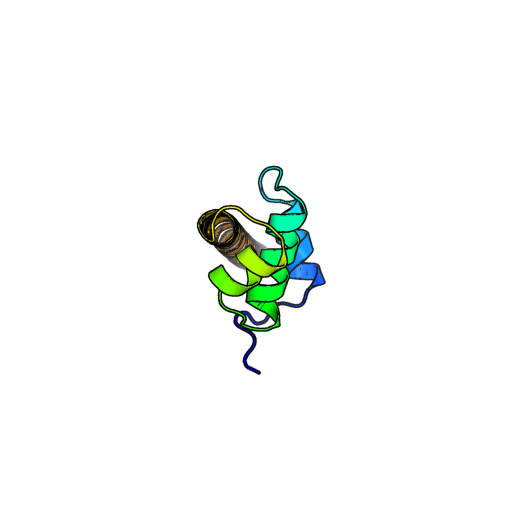2 -0.166 27.693 1.00 75.12 83 LYS A C 1
ATOM 653 O O . LYS A 1 83 ? -22.712 0.414 27.972 1.00 75.12 83 LYS A O 1
ATOM 658 N N . GLY A 1 84 ? -21.568 -1.472 27.444 1.00 52.47 84 GLY A N 1
ATOM 659 C CA . GLY A 1 84 ? -22.620 -2.457 27.719 1.00 52.47 84 GLY A CA 1
ATOM 660 C C . GLY A 1 84 ? -22.455 -3.058 29.104 1.00 52.47 84 GLY A C 1
ATOM 661 O O . GLY A 1 84 ? -23.496 -3.436 29.678 1.00 52.47 84 GLY A O 1
#

Secondary structure (DSSP, 8-state):
---SSS--HHHHHHHHHTSS---HHHHHHHHHHHHH---HHHHHHHTT-S-HHHHHHHHHHHHHHHHHHHHHHHHHHHHHHTT-

pLDDT: mean 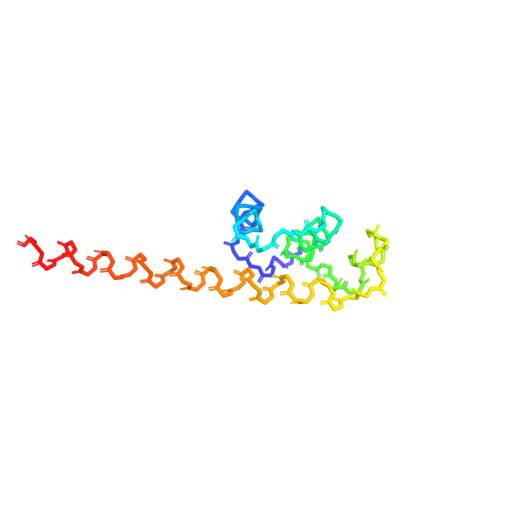89.18, std 12.71, range [43.66, 97.44]

Sequence (84 aa):
MKKLLLMDEKYIRLLIENTKSTNPAVADALVDHLLYGLAQEQTAKKYGLSSQSQVSRLKGSVIKLDNLIRTSLAMKDKFEQNKG

Organism: Aeromonas caviae (NCBI:txid648)

InterPro domains:
  IPR053721 Fimbrial Adhesin Regulatory Protein [G3DSA:1.10.10.2690] (6-81)